Protein AF-A0A9Q3H757-F1 (afdb_monomer_lite)

Secondary structure (DSSP, 8-state):
---TTSSSSHHHHHHHHHHHHHHHHHHHS--TTTTSSS-PPPTHHHHHHHHHHHHHHHHHHHHHTTSSS----------TTHHHHHHHH--PPPPPPSS---TTS-HHHHHHHHHHHHHHHHHHHHHHHHH-

InterPro domains:
  IPR002673 Large ribosomal subunit protein eL29 [PF01779] (73-112)
  IPR002673 Large ribosomal subunit protein eL29 [PTHR12884] (71-129)

Foldseek 3Di:
DDDPPPPPPVVVVVVVVVVVVVVVCVVPVDDVPPPPPPDPDPVVVVVVVVVVVVVVVVVVVVVVVPPPDPCDPDDPDDPPCVVVVCPVVHDDDPDDDPDDDCPPPDPVVVVVVVVVVVVVVVVVVVVVVVVD

Sequence (132 aa):
MNSDRKRKSSTLLRLCNSVVECLLYILVAFPLTTLVRSMSWPSSIENTRNEVEANSNYLSSYQNLNSSVVMAKSKNHTNHNQNKKAHKNGIKKPKSGRYPSLKGVDPKFRRNQKFAKQGTQKALAERTAKAS

Structure (mmCIF, N/CA/C/O backbone):
data_AF-A0A9Q3H757-F1
#
_entry.id   AF-A0A9Q3H757-F1
#
loop_
_atom_site.group_PDB
_atom_site.id
_atom_site.type_symbol
_atom_site.label_atom_id
_atom_site.label_alt_id
_atom_site.label_comp_id
_atom_site.label_asym_id
_atom_site.label_entity_id
_atom_site.label_seq_id
_atom_site.pdbx_PDB_ins_code
_atom_site.Cartn_x
_atom_site.Cartn_y
_atom_site.Cartn_z
_atom_site.occupancy
_atom_site.B_iso_or_equiv
_atom_site.auth_seq_id
_atom_site.auth_comp_id
_atom_site.auth_asym_id
_atom_site.auth_atom_id
_atom_site.pdbx_PDB_model_num
ATOM 1 N N . MET A 1 1 ? 33.018 -5.829 70.432 1.00 41.56 1 MET A N 1
ATOM 2 C CA . MET A 1 1 ? 34.018 -6.632 69.691 1.00 41.56 1 MET A CA 1
ATOM 3 C C . MET A 1 1 ? 33.347 -7.864 69.107 1.00 41.56 1 MET A C 1
ATOM 5 O O . MET A 1 1 ? 32.519 -8.423 69.802 1.00 41.56 1 MET A O 1
ATOM 9 N N . ASN A 1 2 ? 33.690 -8.204 67.853 1.00 51.03 2 ASN A N 1
ATOM 10 C CA . ASN A 1 2 ? 33.714 -9.540 67.221 1.00 51.03 2 ASN A CA 1
ATOM 11 C C . ASN A 1 2 ? 32.731 -10.604 67.770 1.00 51.03 2 ASN A C 1
ATOM 13 O O . ASN A 1 2 ? 32.821 -10.988 68.926 1.00 51.03 2 ASN A O 1
ATOM 17 N N . SER A 1 3 ? 31.895 -11.274 66.965 1.00 50.47 3 SER A N 1
ATOM 18 C CA . SER A 1 3 ? 32.426 -12.289 66.031 1.00 50.47 3 SER A CA 1
ATOM 19 C C . SER A 1 3 ? 31.413 -12.879 65.021 1.00 50.47 3 SER A C 1
ATOM 21 O O . SER A 1 3 ? 31.747 -13.868 64.389 1.00 50.47 3 SER A O 1
ATOM 23 N N . ASP A 1 4 ? 30.202 -12.349 64.800 1.00 53.34 4 ASP A N 1
ATOM 24 C CA . ASP A 1 4 ? 29.152 -13.152 64.112 1.00 53.34 4 ASP A CA 1
ATOM 25 C C . ASP A 1 4 ? 28.868 -12.871 62.624 1.00 53.34 4 ASP A C 1
ATOM 27 O O . ASP A 1 4 ? 27.962 -13.457 62.032 1.00 53.34 4 ASP A O 1
ATOM 31 N N . ARG A 1 5 ? 29.680 -12.054 61.940 1.00 48.78 5 ARG A N 1
ATOM 32 C CA . ARG A 1 5 ? 29.503 -11.787 60.492 1.00 48.78 5 ARG A CA 1
ATOM 33 C C . ARG A 1 5 ? 30.361 -12.635 59.542 1.00 48.78 5 ARG A C 1
ATOM 35 O O . ARG A 1 5 ? 30.321 -12.409 58.337 1.00 48.78 5 ARG A O 1
ATOM 42 N N . LYS A 1 6 ? 31.101 -13.635 60.038 1.00 50.91 6 LYS A N 1
ATOM 43 C CA . LYS A 1 6 ? 32.039 -14.445 59.224 1.00 50.91 6 LYS A CA 1
ATOM 44 C C . LYS A 1 6 ? 31.625 -15.901 58.951 1.00 50.91 6 LYS A C 1
ATOM 46 O O . LYS A 1 6 ? 32.445 -16.656 58.444 1.00 50.91 6 LYS A O 1
ATOM 51 N N . ARG A 1 7 ? 30.375 -16.316 59.210 1.00 50.41 7 ARG A N 1
ATOM 52 C CA . ARG A 1 7 ? 29.926 -17.704 58.924 1.00 50.41 7 ARG A CA 1
ATOM 53 C C . ARG A 1 7 ? 28.982 -17.900 57.728 1.00 50.41 7 ARG A C 1
ATOM 55 O O . ARG A 1 7 ? 28.748 -19.039 57.352 1.00 50.41 7 ARG A O 1
ATOM 62 N N . LYS A 1 8 ? 28.488 -16.834 57.083 1.00 49.84 8 LYS A N 1
ATOM 63 C CA . LYS A 1 8 ? 27.586 -16.934 55.906 1.00 49.84 8 LYS A CA 1
ATOM 64 C C . LYS A 1 8 ? 28.264 -16.719 54.543 1.00 49.84 8 LYS A C 1
ATOM 66 O O . LYS A 1 8 ? 27.594 -16.787 53.523 1.00 49.84 8 LYS A O 1
ATOM 71 N N . SER A 1 9 ? 29.574 -16.463 54.512 1.00 53.16 9 SER A N 1
ATOM 72 C CA . SER A 1 9 ? 30.310 -16.238 53.253 1.00 53.16 9 SER A CA 1
ATOM 73 C C . SER A 1 9 ? 30.898 -17.532 52.660 1.00 53.16 9 SER A C 1
ATOM 75 O O . SER A 1 9 ? 31.019 -17.671 51.448 1.00 53.16 9 SER A O 1
ATOM 77 N N . SER A 1 10 ? 31.211 -18.535 53.489 1.00 55.44 10 SER A N 1
ATOM 78 C CA . SER A 1 10 ? 31.911 -19.748 53.036 1.00 55.44 10 SER A CA 1
ATOM 79 C C . SER A 1 10 ? 31.017 -20.798 52.368 1.00 55.44 10 SER A C 1
ATOM 81 O O . SER A 1 10 ? 31.519 -21.586 51.574 1.00 55.44 10 SER A O 1
ATOM 83 N N . THR A 1 11 ? 29.713 -20.831 52.652 1.00 55.19 11 THR A N 1
ATOM 84 C CA . THR A 1 11 ? 28.767 -21.765 52.013 1.00 55.19 11 THR A CA 1
ATOM 85 C C . THR A 1 11 ? 28.326 -21.279 50.634 1.00 55.19 11 THR A C 1
ATOM 87 O O . THR A 1 11 ? 28.257 -22.076 49.703 1.00 55.19 11 THR A O 1
ATOM 90 N N . LEU A 1 12 ? 28.125 -19.969 50.464 1.00 54.56 12 LEU A N 1
ATOM 91 C CA . LEU A 1 12 ? 27.771 -19.368 49.173 1.00 54.56 12 LEU A CA 1
ATOM 92 C C . LEU A 1 12 ? 28.936 -19.400 48.170 1.00 54.56 12 LEU A C 1
ATOM 94 O O . LEU A 1 12 ? 28.709 -19.674 46.994 1.00 54.56 12 LEU A O 1
ATOM 98 N N . LEU A 1 13 ? 30.187 -19.238 48.623 1.00 53.94 13 LEU A N 1
ATOM 99 C CA . LEU A 1 13 ? 31.353 -19.421 47.745 1.00 53.94 13 LEU A CA 1
ATOM 100 C C . LEU A 1 13 ? 31.553 -20.882 47.295 1.00 53.94 13 LEU A C 1
ATOM 102 O O . LEU A 1 13 ? 32.070 -21.117 46.207 1.00 53.94 13 LEU A O 1
ATOM 106 N N . ARG A 1 14 ? 31.128 -21.873 48.091 1.00 54.50 14 ARG A N 1
ATOM 107 C CA . ARG A 1 14 ? 31.228 -23.301 47.723 1.00 54.50 14 ARG A CA 1
ATOM 108 C C . ARG A 1 14 ? 30.166 -23.720 46.702 1.00 54.50 14 ARG A C 1
ATOM 110 O O . ARG A 1 14 ? 30.457 -24.532 45.831 1.00 54.50 14 ARG A O 1
ATOM 117 N N . LEU A 1 15 ? 28.973 -23.124 46.766 1.00 56.91 15 LEU A N 1
ATOM 118 C CA . LEU A 1 15 ? 27.907 -23.324 45.777 1.00 56.91 15 LEU A CA 1
ATOM 119 C C . LEU A 1 15 ? 28.231 -22.668 44.425 1.00 56.91 15 LEU A C 1
ATOM 121 O O . LEU A 1 15 ? 27.976 -23.281 43.394 1.00 56.91 15 LEU A O 1
ATOM 125 N N . CYS A 1 16 ? 28.865 -21.489 44.407 1.00 57.22 16 CYS A N 1
ATOM 126 C CA . CYS A 1 16 ? 29.350 -20.901 43.152 1.00 57.22 16 CYS A CA 1
ATOM 127 C C . CYS A 1 16 ? 30.474 -21.732 42.513 1.00 57.22 16 CYS A C 1
ATOM 129 O O . CYS A 1 16 ? 30.432 -21.965 41.310 1.00 57.22 16 CYS A O 1
ATOM 131 N N . ASN A 1 17 ? 31.440 -22.237 43.289 1.00 58.34 17 ASN A N 1
ATOM 132 C CA . ASN A 1 17 ? 32.551 -23.011 42.721 1.00 58.34 17 ASN A CA 1
ATOM 133 C C . ASN A 1 17 ? 32.113 -24.362 42.126 1.00 58.34 17 ASN A C 1
ATOM 135 O O . ASN A 1 17 ? 32.630 -24.755 41.088 1.00 58.34 17 ASN A O 1
ATOM 139 N N . SER A 1 18 ? 31.112 -25.040 42.699 1.00 61.59 18 SER A N 1
ATOM 140 C CA . SER A 1 18 ? 30.646 -26.333 42.169 1.00 61.59 18 SER A CA 1
ATOM 141 C C . SER A 1 18 ? 29.897 -26.210 40.832 1.00 61.59 18 SER A C 1
ATOM 143 O O . SER A 1 18 ? 30.042 -27.068 39.965 1.00 61.59 18 SER A O 1
ATOM 145 N N . VAL A 1 19 ? 29.141 -25.127 40.619 1.00 63.16 19 VAL A N 1
ATOM 146 C CA . VAL A 1 19 ? 28.438 -24.896 39.342 1.00 63.16 19 VAL A CA 1
ATOM 147 C C . VAL A 1 19 ? 29.423 -24.497 38.239 1.00 63.16 19 VAL A C 1
ATOM 149 O O . VAL A 1 19 ? 29.272 -24.924 37.095 1.00 63.16 19 VAL A O 1
ATOM 152 N N . VAL A 1 20 ? 30.460 -23.727 38.579 1.00 65.06 20 VAL A N 1
ATOM 153 C CA . VAL A 1 20 ? 31.495 -23.309 37.622 1.00 65.06 20 VAL A CA 1
ATOM 154 C C . VAL A 1 20 ? 32.397 -24.488 37.233 1.00 65.06 20 VAL A C 1
ATOM 156 O O . VAL A 1 20 ? 32.712 -24.634 36.054 1.00 65.06 20 VAL A O 1
ATOM 159 N N . GLU A 1 21 ? 32.738 -25.382 38.169 1.00 64.56 21 GLU A N 1
ATOM 160 C CA . GLU A 1 21 ? 33.499 -26.603 37.859 1.00 64.56 21 GLU A CA 1
ATOM 161 C C . GLU A 1 21 ? 32.700 -27.607 37.012 1.00 64.56 21 GLU A C 1
ATOM 163 O O . GLU A 1 21 ? 33.248 -28.175 36.067 1.00 64.56 21 GLU A O 1
ATOM 168 N N . CYS A 1 22 ? 31.392 -27.762 37.253 1.00 63.25 22 CYS A N 1
ATOM 169 C CA . CYS A 1 22 ? 30.530 -28.590 36.400 1.00 63.25 22 CYS A CA 1
ATOM 170 C C . CYS A 1 22 ? 30.432 -28.054 34.960 1.00 63.25 22 CYS A C 1
ATOM 172 O O . CYS A 1 22 ? 30.457 -28.835 34.008 1.00 63.25 22 CYS A O 1
ATOM 174 N N . LEU A 1 23 ? 30.347 -26.732 34.776 1.00 64.56 23 LEU A N 1
ATOM 175 C CA . LEU A 1 23 ? 30.288 -26.122 33.442 1.00 64.56 23 LEU A CA 1
ATOM 176 C C . LEU A 1 23 ? 31.633 -26.192 32.706 1.00 64.56 23 LEU A C 1
ATOM 178 O O . LEU A 1 23 ? 31.644 -26.409 31.493 1.00 64.56 23 LEU A O 1
ATOM 182 N N . LEU A 1 24 ? 32.760 -26.085 33.418 1.00 65.69 24 LEU A N 1
ATOM 183 C CA . LEU A 1 24 ? 34.078 -26.327 32.825 1.00 65.69 24 LEU A CA 1
ATOM 184 C C . LEU A 1 24 ? 34.250 -27.793 32.398 1.00 65.69 24 LEU A C 1
ATOM 186 O O . LEU A 1 24 ? 34.800 -28.050 31.330 1.00 65.69 24 LEU A O 1
ATOM 190 N N . TYR A 1 25 ? 33.743 -28.755 33.174 1.00 65.31 25 TYR A N 1
ATOM 191 C CA . TYR A 1 25 ? 33.840 -30.175 32.822 1.00 65.31 25 TYR A CA 1
ATOM 192 C C . TYR A 1 25 ? 33.052 -30.509 31.544 1.00 65.31 25 TYR A C 1
ATOM 194 O O . TYR A 1 25 ? 33.539 -31.255 30.699 1.00 65.31 25 TYR A O 1
ATOM 202 N N . ILE A 1 26 ? 31.884 -29.890 31.334 1.00 62.88 26 ILE A N 1
ATOM 203 C CA . ILE A 1 26 ? 31.084 -30.074 30.108 1.00 62.88 26 ILE A CA 1
ATOM 204 C C . ILE A 1 26 ? 31.778 -29.461 28.876 1.00 62.88 26 ILE A C 1
ATOM 206 O O . ILE A 1 26 ? 31.669 -30.009 27.781 1.00 62.88 26 ILE A O 1
ATOM 210 N N . LEU A 1 27 ? 32.528 -28.364 29.040 1.00 62.50 27 LEU A N 1
ATOM 211 C CA . LEU A 1 27 ? 33.225 -27.691 27.934 1.00 62.50 27 LEU A CA 1
ATOM 212 C C . LEU A 1 27 ? 34.597 -28.298 27.595 1.00 62.50 27 LEU A C 1
ATOM 214 O O . LEU A 1 27 ? 35.053 -28.146 26.464 1.00 62.50 27 LEU A O 1
ATOM 218 N N . VAL A 1 28 ? 35.252 -28.984 28.539 1.00 63.94 28 VAL A N 1
ATOM 219 C CA . VAL A 1 28 ? 36.599 -29.557 28.342 1.00 63.94 28 VAL A CA 1
ATOM 220 C C . VAL A 1 28 ? 36.567 -31.078 28.112 1.00 63.94 28 VAL A C 1
ATOM 222 O O . VAL A 1 28 ? 37.423 -31.593 27.395 1.00 63.94 28 VAL A O 1
ATOM 225 N N . ALA A 1 29 ? 35.576 -31.809 28.645 1.00 61.06 29 ALA A N 1
ATOM 226 C CA . ALA A 1 29 ? 35.505 -33.276 28.529 1.00 61.06 29 ALA A CA 1
ATOM 227 C C . ALA A 1 29 ? 34.783 -33.794 27.268 1.00 61.06 29 ALA A C 1
ATOM 229 O O . ALA A 1 29 ? 34.833 -34.991 26.992 1.00 61.06 29 ALA A O 1
ATOM 230 N N . PHE A 1 30 ? 34.141 -32.922 26.483 1.00 60.03 30 PHE A N 1
ATOM 231 C CA . PHE A 1 30 ? 33.526 -33.283 25.200 1.00 60.03 30 PHE A CA 1
ATOM 232 C C . PHE A 1 30 ? 34.097 -32.428 24.060 1.00 60.03 30 PHE A C 1
ATOM 234 O O . PHE A 1 30 ? 33.412 -31.564 23.506 1.00 60.03 30 PHE A O 1
ATOM 241 N N . PRO A 1 31 ? 35.372 -32.634 23.680 1.00 58.44 31 PRO A N 1
ATOM 242 C CA . PRO A 1 31 ? 35.865 -32.051 22.451 1.00 58.44 31 PRO A CA 1
ATOM 243 C C . PRO A 1 31 ? 35.073 -32.678 21.297 1.00 58.44 31 PRO A C 1
ATOM 245 O O . PRO A 1 31 ? 35.122 -33.886 21.071 1.00 58.44 31 PRO A O 1
ATOM 248 N N . LEU A 1 32 ? 34.358 -31.846 20.535 1.00 58.25 32 LEU A N 1
ATOM 249 C CA . LEU A 1 32 ? 33.648 -32.181 19.286 1.00 58.25 32 LEU A CA 1
ATOM 250 C C . LEU A 1 32 ? 34.569 -32.746 18.174 1.00 58.25 32 LEU A C 1
ATOM 252 O O . LEU A 1 32 ? 34.196 -32.791 17.006 1.00 58.25 32 LEU A O 1
ATOM 256 N N . THR A 1 33 ? 35.783 -33.177 18.509 1.00 57.12 33 THR A N 1
ATOM 257 C CA . THR A 1 33 ? 36.803 -33.676 17.587 1.00 57.12 33 THR A CA 1
ATOM 258 C C . THR A 1 33 ? 36.866 -35.203 17.519 1.00 57.12 33 THR A C 1
ATOM 260 O O . THR A 1 33 ? 37.488 -35.733 16.599 1.00 57.12 33 THR A O 1
ATOM 263 N N . THR A 1 34 ? 36.192 -35.941 18.410 1.00 55.72 34 THR A N 1
ATOM 264 C CA . THR A 1 34 ? 36.214 -37.420 18.412 1.00 55.72 34 THR A CA 1
ATOM 265 C C . THR A 1 34 ? 35.128 -38.081 17.558 1.00 55.72 34 THR A C 1
ATOM 267 O O . THR A 1 34 ? 35.052 -39.305 17.525 1.00 55.72 34 THR A O 1
ATOM 270 N N . LEU A 1 35 ? 34.342 -37.311 16.791 1.00 53.28 35 LEU A N 1
ATOM 271 C CA . LEU A 1 35 ? 33.328 -37.850 15.871 1.00 53.28 35 LEU A CA 1
ATOM 272 C C . LEU A 1 35 ? 33.550 -37.469 14.395 1.00 53.28 35 LEU A C 1
ATOM 274 O O . LEU A 1 35 ? 32.592 -37.328 13.646 1.00 53.28 35 LEU A O 1
ATOM 278 N N . VAL A 1 36 ? 34.800 -37.278 13.954 1.00 54.81 36 VAL A N 1
ATOM 279 C CA . VAL A 1 36 ? 35.097 -36.994 12.527 1.00 54.81 36 VAL A CA 1
ATOM 280 C C . VAL A 1 36 ? 36.070 -38.007 11.901 1.00 54.81 36 VAL A C 1
ATOM 282 O O . VAL A 1 36 ? 36.406 -37.906 10.727 1.00 54.81 36 VAL A O 1
ATOM 285 N N . ARG A 1 37 ? 36.514 -39.044 12.629 1.00 53.31 37 ARG A N 1
ATOM 286 C CA . ARG A 1 37 ? 37.539 -39.989 12.128 1.00 53.31 37 ARG A CA 1
ATOM 287 C C . ARG A 1 37 ? 37.047 -41.419 11.856 1.00 53.31 37 ARG A C 1
ATOM 289 O O . ARG A 1 37 ? 37.857 -42.337 11.819 1.00 53.31 37 ARG A O 1
ATOM 296 N N . SER A 1 38 ? 35.752 -41.625 11.631 1.00 51.47 38 SER A N 1
ATOM 297 C CA . SER A 1 38 ? 35.228 -42.917 11.144 1.00 51.47 38 SER A CA 1
ATOM 298 C C . SER A 1 38 ? 34.029 -42.783 10.200 1.00 51.47 38 SER A C 1
ATOM 300 O O . SER A 1 38 ? 33.262 -43.724 10.020 1.00 51.47 38 SER A O 1
ATOM 302 N N . MET A 1 39 ? 33.874 -41.629 9.550 1.00 43.84 39 MET A N 1
ATOM 303 C CA . MET A 1 39 ? 32.973 -41.512 8.408 1.00 43.84 39 MET A CA 1
ATOM 304 C C . MET A 1 39 ? 33.770 -41.868 7.158 1.00 43.84 39 MET A C 1
ATOM 306 O O . MET A 1 39 ? 34.541 -41.056 6.649 1.00 43.84 39 MET A O 1
ATOM 310 N N . SER A 1 40 ? 33.601 -43.104 6.684 1.00 61.28 40 SER A N 1
ATOM 311 C CA . SER A 1 40 ? 33.826 -43.411 5.274 1.00 61.28 40 SER A CA 1
ATOM 312 C C . SER A 1 40 ? 33.105 -42.332 4.462 1.00 61.28 40 SER A C 1
ATOM 314 O O . SER A 1 40 ? 31.907 -42.108 4.647 1.00 61.28 40 SER A O 1
ATOM 316 N N . TRP A 1 41 ? 33.871 -41.578 3.675 1.00 48.97 41 TRP A N 1
ATOM 317 C CA . TRP A 1 41 ? 33.349 -40.515 2.828 1.00 48.97 41 TRP A CA 1
ATOM 318 C C . TRP A 1 41 ? 32.288 -41.110 1.893 1.00 48.97 41 TRP A C 1
ATOM 320 O O . TRP A 1 41 ? 32.604 -42.030 1.139 1.00 48.97 41 TRP A O 1
ATOM 330 N N . PRO A 1 42 ? 31.033 -40.630 1.921 1.00 53.88 42 PRO A N 1
ATOM 331 C CA . PRO A 1 42 ? 30.028 -41.090 0.978 1.00 53.88 42 PRO A CA 1
ATOM 332 C C . PRO A 1 42 ? 30.467 -40.702 -0.438 1.00 53.88 42 PRO A C 1
ATOM 334 O O . PRO A 1 42 ? 30.684 -39.517 -0.698 1.00 53.88 42 PRO A O 1
ATOM 337 N N . SER A 1 43 ? 30.515 -41.651 -1.379 1.00 58.25 43 SER A N 1
ATOM 338 C CA . SER A 1 43 ? 30.779 -41.404 -2.814 1.00 58.25 43 SER A CA 1
ATOM 339 C C . SER A 1 43 ? 29.829 -40.370 -3.453 1.00 58.25 43 SER A C 1
ATOM 341 O O . SER A 1 43 ? 30.064 -39.886 -4.554 1.00 58.25 43 SER A O 1
ATOM 343 N N . SER A 1 44 ? 28.768 -39.971 -2.744 1.00 56.00 44 SER A N 1
ATOM 344 C CA . SER A 1 44 ? 27.899 -38.851 -3.107 1.00 56.00 44 SER A CA 1
ATOM 345 C C . SER A 1 44 ? 28.592 -37.478 -3.042 1.00 56.00 44 SER A C 1
ATOM 347 O O . SER A 1 44 ? 28.145 -36.562 -3.728 1.00 56.00 44 SER A O 1
ATOM 349 N N . ILE A 1 45 ? 29.659 -37.310 -2.247 1.00 54.34 45 ILE A N 1
ATOM 350 C CA . ILE A 1 45 ? 30.407 -36.042 -2.144 1.00 54.34 45 ILE A CA 1
ATOM 351 C C . ILE A 1 45 ? 31.341 -35.854 -3.351 1.00 54.34 45 ILE A C 1
ATOM 353 O O . ILE A 1 45 ? 31.490 -34.734 -3.838 1.00 54.34 45 ILE A O 1
ATOM 357 N N . GLU A 1 46 ? 31.915 -36.929 -3.896 1.00 56.00 46 GLU A N 1
ATOM 358 C CA . GLU A 1 46 ? 32.785 -36.860 -5.081 1.00 56.00 46 GLU A CA 1
ATOM 359 C C . GLU A 1 46 ? 32.023 -36.387 -6.324 1.00 56.00 46 GLU A C 1
ATOM 361 O O . GLU A 1 46 ? 32.526 -35.537 -7.054 1.00 56.00 46 GLU A O 1
ATOM 366 N N . ASN A 1 47 ? 30.768 -36.816 -6.502 1.00 59.16 47 ASN A N 1
ATOM 367 C CA . ASN A 1 47 ? 29.908 -36.314 -7.580 1.00 59.16 47 ASN A CA 1
ATOM 368 C C . ASN A 1 47 ? 29.674 -34.800 -7.468 1.00 59.16 47 ASN A C 1
ATOM 370 O O . ASN A 1 47 ? 29.828 -34.081 -8.450 1.00 59.16 47 ASN A O 1
ATOM 374 N N . THR A 1 48 ? 29.416 -34.285 -6.261 1.00 57.31 48 THR A N 1
ATOM 375 C CA . THR A 1 48 ? 29.264 -32.833 -6.056 1.00 57.31 48 THR A CA 1
ATOM 376 C C . THR A 1 48 ? 30.572 -32.066 -6.239 1.00 57.31 48 THR A C 1
ATOM 378 O O . THR A 1 48 ? 30.559 -30.939 -6.724 1.00 57.31 48 THR A O 1
ATOM 381 N N . ARG A 1 49 ? 31.719 -32.668 -5.898 1.00 57.09 49 ARG A N 1
ATOM 382 C CA . ARG A 1 49 ? 33.037 -32.054 -6.089 1.00 57.09 49 ARG A CA 1
ATOM 383 C C . ARG A 1 49 ? 33.388 -31.954 -7.572 1.00 57.09 49 ARG A C 1
ATOM 385 O O . ARG A 1 49 ? 33.784 -30.883 -8.017 1.00 57.09 49 ARG A O 1
ATOM 392 N N . ASN A 1 50 ? 33.148 -33.023 -8.329 1.00 61.47 50 ASN A N 1
ATOM 393 C CA . ASN A 1 50 ? 33.358 -33.068 -9.775 1.00 61.47 50 ASN A CA 1
ATOM 394 C C . ASN A 1 50 ? 32.420 -32.098 -10.515 1.00 61.47 50 ASN A C 1
ATOM 396 O O . ASN A 1 50 ? 32.852 -31.428 -11.448 1.00 61.47 50 ASN A O 1
ATOM 400 N N . GLU A 1 51 ? 31.165 -31.949 -10.077 1.00 60.69 51 GLU A N 1
ATOM 401 C CA . GLU A 1 51 ? 30.231 -30.953 -10.627 1.00 60.69 51 GLU A CA 1
ATOM 402 C C . GLU A 1 51 ? 30.639 -29.509 -10.293 1.00 60.69 51 GLU A C 1
ATOM 404 O O . GLU A 1 51 ? 30.539 -28.621 -11.142 1.00 60.69 51 GLU A O 1
ATOM 409 N N . VAL A 1 52 ? 31.119 -29.246 -9.074 1.00 66.19 52 VAL A N 1
ATOM 410 C CA . VAL A 1 52 ? 31.615 -27.917 -8.679 1.00 66.19 52 VAL A CA 1
ATOM 411 C C . VAL A 1 52 ? 32.917 -27.575 -9.412 1.00 66.19 52 VAL A C 1
ATOM 413 O O . VAL A 1 52 ? 33.068 -26.444 -9.872 1.00 66.19 52 VAL A O 1
ATOM 416 N N . GLU A 1 53 ? 33.828 -28.533 -9.594 1.00 65.56 53 GLU A N 1
ATOM 417 C CA . GLU A 1 53 ? 35.067 -28.357 -10.365 1.00 65.56 53 GLU A CA 1
ATOM 418 C C . GLU A 1 53 ? 34.782 -28.178 -11.865 1.00 65.56 53 GLU A C 1
ATOM 420 O O . GLU A 1 53 ? 35.343 -27.274 -12.485 1.00 65.56 53 GLU A O 1
ATOM 425 N N . ALA A 1 54 ? 33.844 -28.938 -12.441 1.00 65.12 54 ALA A N 1
ATOM 426 C CA . ALA A 1 54 ? 33.390 -28.745 -13.820 1.00 65.12 54 ALA A CA 1
ATOM 427 C C . ALA A 1 54 ? 32.749 -27.361 -14.025 1.00 65.12 54 ALA A C 1
ATOM 429 O O . ALA A 1 54 ? 33.062 -26.677 -15.001 1.00 65.12 54 ALA A O 1
ATOM 430 N N . ASN A 1 55 ? 31.922 -26.898 -13.081 1.00 68.00 55 ASN A N 1
ATOM 431 C CA . ASN A 1 55 ? 31.332 -25.556 -13.118 1.00 68.00 55 ASN A CA 1
ATOM 432 C C . ASN A 1 55 ? 32.375 -24.442 -12.912 1.00 68.00 55 ASN A C 1
ATOM 434 O O . ASN A 1 55 ? 32.287 -23.393 -13.552 1.00 68.00 55 ASN A O 1
ATOM 438 N N . SER A 1 56 ? 33.384 -24.665 -12.067 1.00 68.06 56 SER A N 1
ATOM 439 C CA . SER A 1 56 ? 34.504 -23.737 -11.855 1.00 68.06 56 SER A CA 1
ATOM 440 C C . SER A 1 56 ? 35.380 -23.608 -13.107 1.00 68.06 56 SER A C 1
ATOM 442 O O . SER A 1 56 ? 35.682 -22.498 -13.550 1.00 68.06 56 SER A O 1
ATOM 444 N N . ASN A 1 57 ? 35.712 -24.732 -13.748 1.00 69.31 57 ASN A N 1
ATOM 445 C CA . ASN A 1 57 ? 36.479 -24.764 -14.995 1.00 69.31 57 ASN A CA 1
ATOM 446 C C . ASN A 1 57 ? 35.702 -24.133 -16.158 1.00 69.31 57 ASN A C 1
ATOM 448 O O . ASN A 1 57 ? 36.279 -23.386 -16.951 1.00 69.31 57 ASN A O 1
ATOM 452 N N . TYR A 1 58 ? 34.384 -24.352 -16.217 1.00 65.69 58 TYR A N 1
ATOM 453 C CA . TYR A 1 58 ? 33.498 -23.682 -17.167 1.00 65.69 58 TYR A CA 1
ATOM 454 C C . TYR A 1 58 ? 33.551 -22.163 -16.964 1.00 65.69 58 TYR A C 1
ATOM 456 O O . TYR A 1 58 ? 33.939 -21.448 -17.886 1.00 65.69 58 TYR A O 1
ATOM 464 N N . LEU A 1 59 ? 33.298 -21.665 -15.746 1.00 62.44 59 LEU A N 1
ATOM 465 C CA . LEU A 1 59 ? 33.364 -20.235 -15.408 1.00 62.44 59 LEU A CA 1
ATOM 466 C C . LEU A 1 59 ? 34.748 -19.609 -15.667 1.00 62.44 59 LEU A C 1
ATOM 468 O O . LEU A 1 59 ? 34.818 -18.471 -16.131 1.00 62.44 59 LEU A O 1
ATOM 472 N N . SER A 1 60 ? 35.837 -20.345 -15.429 1.00 64.06 60 SER A N 1
ATOM 473 C CA . SER A 1 60 ? 37.214 -19.900 -15.694 1.00 64.06 60 SER A CA 1
ATOM 474 C C . SER A 1 60 ? 37.529 -19.805 -17.197 1.00 64.06 60 SER A C 1
ATOM 476 O O . SER A 1 60 ? 38.172 -18.852 -17.646 1.00 64.06 60 SER A O 1
ATOM 478 N N . SER A 1 61 ? 36.995 -20.722 -18.016 1.00 67.19 61 SER A N 1
ATOM 479 C CA . SER A 1 61 ? 37.124 -20.662 -19.482 1.00 67.19 61 SER A CA 1
ATOM 480 C C . SER A 1 61 ? 36.452 -19.416 -20.083 1.00 67.19 61 SER A C 1
ATOM 482 O O . SER A 1 61 ? 37.000 -18.801 -21.001 1.00 67.19 61 SER A O 1
ATOM 484 N N . TYR A 1 62 ? 35.330 -18.958 -19.506 1.00 61.50 62 TYR A N 1
ATOM 485 C CA . TYR A 1 62 ? 34.668 -17.715 -19.924 1.00 61.50 62 TYR A CA 1
ATOM 486 C C . TYR A 1 62 ? 35.478 -16.464 -19.593 1.00 61.50 62 TYR A C 1
ATOM 488 O O . TYR A 1 62 ? 35.345 -15.455 -20.280 1.00 61.50 62 TYR A O 1
ATOM 496 N N . GLN A 1 63 ? 36.316 -16.498 -18.559 1.00 60.88 63 GLN A N 1
ATOM 497 C CA . GLN A 1 63 ? 37.146 -15.352 -18.183 1.00 60.88 63 GLN A CA 1
ATOM 498 C C . GLN A 1 63 ? 38.316 -15.166 -19.170 1.00 60.88 63 GLN A C 1
ATOM 500 O O . GLN A 1 63 ? 38.628 -14.036 -19.540 1.00 60.88 63 GLN A O 1
ATOM 505 N N . ASN A 1 64 ? 38.903 -16.259 -19.678 1.00 57.47 64 ASN A N 1
ATOM 506 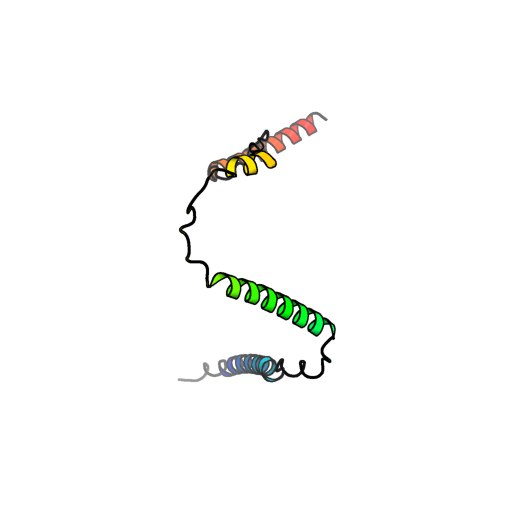C CA . ASN A 1 64 ? 40.049 -16.215 -20.600 1.00 57.47 64 ASN A CA 1
ATOM 507 C C . ASN A 1 64 ? 39.703 -15.736 -22.026 1.00 57.47 64 ASN A C 1
ATOM 509 O O . ASN A 1 64 ? 40.545 -15.138 -22.692 1.00 57.47 64 ASN A O 1
ATOM 513 N N . LEU A 1 65 ? 38.462 -15.919 -22.491 1.00 57.28 65 LEU A N 1
ATOM 514 C CA . LEU A 1 65 ? 38.019 -15.460 -23.821 1.00 57.28 65 LEU A CA 1
ATOM 515 C C . LEU A 1 65 ? 37.694 -13.956 -23.894 1.00 57.28 65 LEU A C 1
ATOM 517 O O . LEU A 1 65 ? 37.438 -13.433 -24.975 1.00 57.28 65 LEU A O 1
ATOM 521 N N . ASN A 1 66 ? 37.727 -13.246 -22.763 1.00 59.00 66 ASN A N 1
ATOM 522 C CA . ASN A 1 66 ? 37.374 -11.825 -22.683 1.00 59.00 66 ASN A CA 1
ATOM 523 C C . ASN A 1 66 ? 38.590 -10.884 -22.626 1.00 59.00 66 ASN A C 1
ATOM 525 O O . ASN A 1 66 ? 38.412 -9.671 -22.546 1.00 59.00 66 ASN A O 1
ATOM 529 N N . SER A 1 67 ? 39.822 -11.405 -22.681 1.00 56.91 67 SER A N 1
ATOM 530 C CA . SER A 1 67 ? 41.020 -10.573 -22.493 1.00 56.91 67 SER A CA 1
ATOM 531 C C . SER A 1 67 ? 41.507 -9.843 -23.755 1.00 56.91 67 SER A C 1
ATOM 533 O O . SER A 1 67 ? 42.302 -8.914 -23.629 1.00 56.91 67 SER A O 1
ATOM 535 N N . SER A 1 68 ? 41.061 -10.228 -24.960 1.00 57.34 68 SER A N 1
ATOM 536 C CA . SER A 1 68 ? 41.512 -9.627 -26.234 1.00 57.34 68 SER A CA 1
ATOM 537 C C . SER A 1 68 ? 40.481 -8.721 -26.917 1.00 57.34 68 SER A C 1
ATOM 539 O O . SER A 1 68 ? 40.722 -8.242 -28.025 1.00 57.34 68 SER A O 1
ATOM 541 N N . VAL A 1 69 ? 39.331 -8.470 -26.288 1.00 62.28 69 VAL A N 1
ATOM 542 C CA . VAL A 1 69 ? 38.346 -7.511 -26.795 1.00 62.28 69 VAL A CA 1
ATOM 543 C C . VAL A 1 69 ? 38.622 -6.180 -26.110 1.00 62.28 69 VAL A C 1
ATOM 545 O O . VAL A 1 69 ? 38.253 -5.975 -24.957 1.00 62.28 69 VAL A O 1
ATOM 548 N N . VAL A 1 70 ? 39.294 -5.265 -26.816 1.00 61.12 70 VAL A N 1
ATOM 549 C CA . VAL A 1 70 ? 39.295 -3.839 -26.462 1.00 61.12 70 VAL A CA 1
ATOM 550 C C . VAL A 1 70 ? 37.864 -3.449 -26.110 1.00 61.12 70 VAL A C 1
ATOM 552 O O . VAL A 1 70 ? 36.969 -3.608 -26.938 1.00 61.12 70 VAL A O 1
ATOM 555 N N . MET A 1 71 ? 37.648 -3.016 -24.865 1.00 62.72 71 MET A N 1
ATOM 556 C CA . MET A 1 71 ? 36.336 -2.678 -24.314 1.00 62.72 71 MET A CA 1
ATOM 557 C C . MET A 1 71 ? 35.714 -1.533 -25.116 1.00 62.72 71 MET A C 1
ATOM 559 O O . MET A 1 71 ? 35.812 -0.359 -24.754 1.00 62.72 71 MET A O 1
ATOM 563 N N . ALA A 1 72 ? 35.085 -1.872 -26.239 1.00 69.75 72 ALA A N 1
ATOM 564 C CA . ALA A 1 72 ? 34.304 -0.949 -27.027 1.00 69.75 72 ALA A CA 1
ATOM 565 C C . ALA A 1 72 ? 3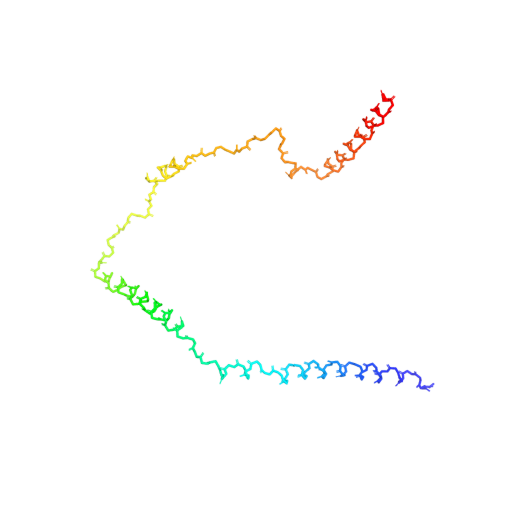3.202 -0.426 -26.109 1.00 69.75 72 ALA A C 1
ATOM 567 O O . ALA A 1 72 ? 32.452 -1.199 -25.510 1.00 69.75 72 ALA A O 1
ATOM 568 N N . LYS A 1 73 ? 33.153 0.897 -25.941 1.00 82.81 73 LYS A N 1
ATOM 569 C CA . LYS A 1 73 ? 32.237 1.555 -25.012 1.00 82.81 73 LYS A CA 1
ATOM 570 C C . LYS A 1 73 ? 30.806 1.078 -25.269 1.00 82.81 73 LYS A C 1
ATOM 572 O O . LYS A 1 73 ? 30.220 1.378 -26.306 1.00 82.81 73 LYS A O 1
ATOM 577 N N . SER A 1 74 ? 30.242 0.334 -24.323 1.00 88.06 74 SER A N 1
ATOM 578 C CA . SER A 1 74 ? 28.871 -0.163 -24.402 1.00 88.06 74 SER A CA 1
ATOM 579 C C . SER A 1 74 ? 27.863 0.917 -23.996 1.00 88.06 74 SER A C 1
ATOM 581 O O . SER A 1 74 ? 28.198 1.905 -23.343 1.00 88.06 74 SER A O 1
ATOM 583 N N . LYS A 1 75 ? 26.586 0.736 -24.352 1.00 89.31 75 LYS A N 1
ATOM 584 C CA . LYS A 1 75 ? 25.512 1.644 -23.922 1.00 89.31 75 LYS A CA 1
ATOM 585 C C . LYS A 1 75 ? 25.291 1.526 -22.406 1.00 89.31 75 LYS A C 1
ATOM 587 O O . LYS A 1 75 ? 24.887 0.474 -21.929 1.00 89.31 75 LYS A O 1
ATOM 592 N N . ASN A 1 76 ? 25.477 2.623 -21.671 1.00 92.25 76 ASN A N 1
ATOM 593 C CA . ASN A 1 76 ? 25.413 2.632 -20.201 1.00 92.25 76 ASN A CA 1
ATOM 594 C C . ASN A 1 76 ? 23.986 2.552 -19.614 1.00 92.25 76 ASN A C 1
ATOM 596 O O . ASN A 1 76 ? 23.820 2.184 -18.457 1.00 92.25 76 ASN A O 1
ATOM 600 N N . HIS A 1 77 ? 22.940 2.903 -20.376 1.00 94.94 77 HIS A N 1
ATOM 601 C CA . HIS A 1 77 ? 21.551 2.881 -19.897 1.00 94.94 77 HIS A CA 1
ATOM 602 C C . HIS A 1 77 ? 20.538 2.711 -21.042 1.00 94.94 77 HIS A C 1
ATOM 604 O O . HIS A 1 77 ? 20.717 3.270 -22.126 1.00 94.94 77 HIS A O 1
ATOM 610 N N . THR A 1 78 ? 19.448 1.969 -20.807 1.00 95.06 78 THR A N 1
ATOM 611 C CA . THR A 1 78 ? 18.309 1.866 -21.735 1.00 95.06 78 THR A CA 1
ATOM 612 C C . THR A 1 78 ? 16.986 1.577 -21.016 1.00 95.06 78 THR A C 1
ATOM 614 O O . THR A 1 78 ? 16.906 0.704 -20.151 1.00 95.06 78 THR A O 1
ATOM 617 N N . ASN A 1 79 ? 15.922 2.272 -21.431 1.00 96.44 79 ASN A N 1
ATOM 618 C CA . ASN A 1 79 ? 14.538 2.022 -21.005 1.00 96.44 79 ASN A CA 1
ATOM 619 C C . ASN A 1 79 ? 13.714 1.274 -22.087 1.00 96.44 79 ASN A C 1
ATOM 621 O O . ASN A 1 79 ? 12.521 1.033 -21.941 1.00 96.44 79 ASN A O 1
ATOM 625 N N . HIS A 1 80 ? 14.342 0.862 -23.195 1.00 97.44 80 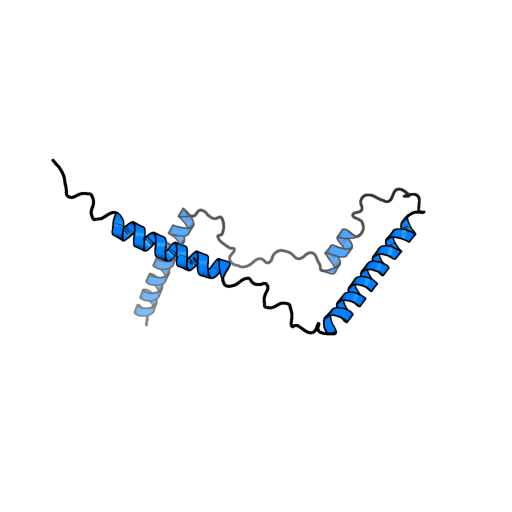HIS A N 1
ATOM 626 C CA . HIS A 1 80 ? 13.622 0.414 -24.396 1.00 97.44 80 HIS A CA 1
ATOM 627 C C . HIS A 1 80 ? 12.706 -0.808 -24.175 1.00 97.44 80 HIS A C 1
ATOM 629 O O . HIS A 1 80 ? 11.603 -0.871 -24.706 1.00 97.44 80 HIS A O 1
ATOM 635 N N . ASN A 1 81 ? 13.130 -1.776 -23.358 1.00 96.44 81 ASN A N 1
ATOM 636 C CA . ASN A 1 81 ? 12.391 -3.027 -23.147 1.00 96.44 81 ASN A CA 1
ATOM 637 C C . ASN A 1 81 ? 11.647 -3.082 -21.798 1.00 96.44 81 ASN A C 1
ATOM 639 O O . ASN A 1 81 ? 11.079 -4.119 -21.457 1.00 96.44 81 ASN A O 1
ATOM 643 N N . GLN A 1 82 ? 11.651 -2.008 -21.001 1.00 96.12 82 GLN A N 1
ATOM 644 C CA . GLN A 1 82 ? 11.033 -2.054 -19.667 1.00 96.12 82 GLN A CA 1
ATOM 645 C C . GLN A 1 82 ? 9.508 -2.092 -19.768 1.00 96.12 82 GLN A C 1
ATOM 647 O O . GLN A 1 82 ? 8.877 -2.958 -19.164 1.00 96.12 82 GLN A O 1
ATOM 652 N N . ASN A 1 83 ? 8.924 -1.250 -20.627 1.00 96.19 83 ASN A N 1
ATOM 653 C CA . ASN A 1 83 ? 7.477 -1.233 -20.857 1.00 96.19 83 ASN A CA 1
ATOM 654 C C . ASN A 1 83 ? 6.985 -2.582 -21.395 1.00 96.19 83 ASN A C 1
ATOM 656 O O . ASN A 1 83 ? 6.026 -3.145 -20.874 1.00 96.19 83 ASN A O 1
ATOM 660 N N . LYS A 1 84 ? 7.687 -3.167 -22.377 1.00 96.50 84 LYS A N 1
ATOM 661 C CA . LYS A 1 84 ? 7.326 -4.482 -22.931 1.00 96.50 84 LYS A CA 1
ATOM 662 C C . LYS A 1 84 ? 7.323 -5.566 -21.849 1.00 96.50 84 LYS A C 1
ATOM 664 O O . LYS A 1 84 ? 6.389 -6.357 -21.798 1.00 96.50 84 LYS A O 1
ATOM 669 N N . LYS A 1 85 ? 8.318 -5.586 -20.952 1.00 96.25 85 LYS A N 1
ATOM 670 C CA . LYS A 1 85 ? 8.353 -6.515 -19.806 1.00 96.25 85 LYS A CA 1
ATOM 671 C C . LYS A 1 85 ? 7.214 -6.261 -18.814 1.00 96.25 85 LYS A C 1
ATOM 673 O O . LYS A 1 85 ? 6.562 -7.218 -18.408 1.00 96.25 85 LYS A O 1
ATOM 678 N N . ALA A 1 86 ? 6.943 -5.003 -18.466 1.00 96.00 86 ALA A N 1
ATOM 679 C CA . ALA A 1 86 ? 5.863 -4.642 -17.546 1.00 96.00 86 ALA A CA 1
ATOM 680 C C . ALA A 1 86 ? 4.479 -5.049 -18.087 1.00 96.00 86 ALA A C 1
ATOM 682 O O . ALA A 1 86 ? 3.632 -5.538 -17.340 1.00 96.00 86 ALA A O 1
ATOM 683 N N . HIS A 1 87 ? 4.265 -4.919 -19.399 1.00 96.81 87 HIS A N 1
ATOM 684 C CA . HIS A 1 87 ? 3.008 -5.295 -20.044 1.00 96.81 87 HIS A CA 1
ATOM 685 C C . HIS A 1 87 ? 2.852 -6.802 -20.297 1.00 96.81 87 HIS A C 1
ATOM 687 O O . HIS A 1 87 ? 1.711 -7.246 -20.372 1.00 96.81 87 HIS A O 1
ATOM 693 N N . LYS A 1 88 ? 3.931 -7.607 -20.342 1.00 96.62 88 LYS A N 1
ATOM 694 C CA . LYS A 1 88 ? 3.829 -9.084 -20.454 1.00 96.62 88 LYS A CA 1
ATOM 695 C C . LYS A 1 88 ? 2.990 -9.699 -19.329 1.00 96.62 88 LYS A C 1
ATOM 697 O O . LYS A 1 88 ? 2.125 -10.521 -19.596 1.00 96.62 88 LYS A O 1
ATOM 702 N N . ASN A 1 89 ? 3.219 -9.263 -18.090 1.00 92.12 89 ASN A N 1
ATOM 703 C CA . ASN A 1 89 ? 2.445 -9.704 -16.919 1.00 92.12 89 ASN A CA 1
ATOM 704 C C . ASN A 1 89 ? 1.247 -8.774 -16.623 1.00 92.12 89 ASN A C 1
ATOM 706 O O . ASN A 1 89 ? 0.387 -9.081 -15.792 1.00 92.12 89 ASN A O 1
ATOM 710 N N . GLY A 1 90 ? 1.178 -7.643 -17.331 1.00 95.44 90 GLY A N 1
ATOM 711 C CA . GLY A 1 90 ? 0.198 -6.579 -17.161 1.00 95.44 90 GLY A CA 1
ATOM 712 C C . GLY A 1 90 ? 0.447 -5.725 -15.914 1.00 95.44 90 GLY A C 1
ATOM 713 O O . GLY A 1 90 ? 0.712 -6.231 -14.826 1.00 95.44 90 GLY A O 1
ATOM 714 N N . ILE A 1 91 ? 0.278 -4.410 -16.048 1.00 95.75 91 ILE A N 1
ATOM 715 C CA . ILE A 1 91 ? 0.335 -3.476 -14.917 1.00 95.75 91 ILE A CA 1
ATOM 716 C C . ILE A 1 91 ? -0.988 -3.582 -14.149 1.00 95.75 91 ILE A C 1
ATOM 718 O O . ILE A 1 91 ? -2.021 -3.066 -14.581 1.00 95.75 91 ILE A O 1
ATOM 722 N N . LYS A 1 92 ? -0.987 -4.311 -13.029 1.00 95.19 92 LYS A N 1
ATOM 723 C CA . LYS A 1 92 ? -2.190 -4.525 -12.212 1.00 95.19 92 LYS A CA 1
ATOM 724 C C . LYS A 1 92 ? -2.416 -3.348 -11.264 1.00 95.19 92 LYS A C 1
ATOM 726 O O . LYS A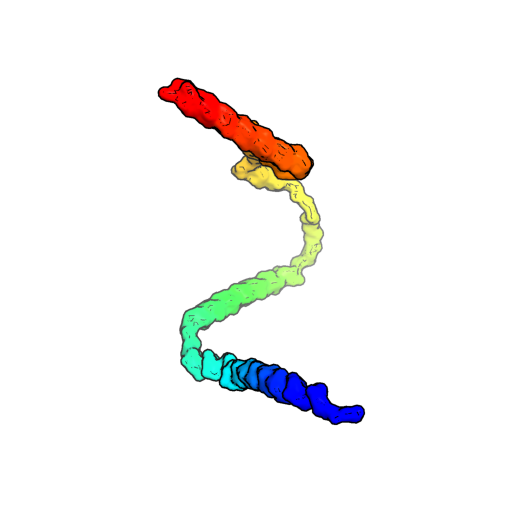 1 92 ? -1.494 -2.889 -10.597 1.00 95.19 92 LYS A O 1
ATOM 731 N N . LYS A 1 93 ? -3.667 -2.893 -11.171 1.00 95.00 93 LYS A N 1
ATOM 732 C CA . LYS A 1 93 ? -4.088 -1.908 -10.165 1.00 95.00 93 LYS A CA 1
ATOM 733 C C . LYS A 1 93 ? -4.115 -2.561 -8.772 1.00 95.00 93 LYS A C 1
ATOM 735 O O . LYS A 1 93 ? -4.399 -3.761 -8.686 1.00 95.00 93 LYS A O 1
ATOM 740 N N . PRO A 1 94 ? -3.858 -1.809 -7.685 1.00 93.69 94 PRO A N 1
ATOM 741 C CA . PRO A 1 94 ? -4.042 -2.333 -6.336 1.00 93.69 94 PRO A CA 1
ATOM 742 C C . PRO A 1 94 ? -5.499 -2.766 -6.144 1.00 93.69 94 PRO A C 1
ATOM 744 O O . PRO A 1 94 ? -6.428 -2.104 -6.610 1.00 93.69 94 PRO A O 1
ATOM 747 N N . LYS A 1 95 ? -5.703 -3.898 -5.468 1.00 92.94 95 LYS A N 1
ATOM 748 C CA . LYS A 1 95 ? -7.048 -4.411 -5.191 1.00 92.94 95 LYS A CA 1
ATOM 749 C C . LYS A 1 95 ? -7.727 -3.497 -4.169 1.00 92.94 95 LYS A C 1
ATOM 751 O O . LYS A 1 95 ? -7.234 -3.358 -3.053 1.00 92.94 95 LYS A O 1
ATOM 756 N N . SER A 1 96 ? -8.854 -2.899 -4.548 1.00 93.56 96 SER A N 1
ATOM 757 C CA . SER A 1 96 ? -9.711 -2.150 -3.626 1.00 93.56 96 SER A CA 1
ATOM 758 C C . SER A 1 96 ? -10.725 -3.098 -2.983 1.00 93.56 96 SER A C 1
ATOM 760 O O . SER A 1 96 ? -11.425 -3.823 -3.687 1.00 93.56 96 SER A O 1
ATOM 762 N N . GLY A 1 97 ? -10.779 -3.123 -1.651 1.00 93.50 97 GLY A N 1
ATOM 763 C CA . GLY A 1 97 ? -11.825 -3.803 -0.884 1.00 93.50 97 GLY A CA 1
ATOM 764 C C . GLY A 1 97 ? -12.844 -2.798 -0.347 1.00 93.50 97 GLY A C 1
ATOM 765 O O . GLY A 1 97 ? -12.541 -1.613 -0.238 1.00 93.50 97 GLY A O 1
ATOM 766 N N . 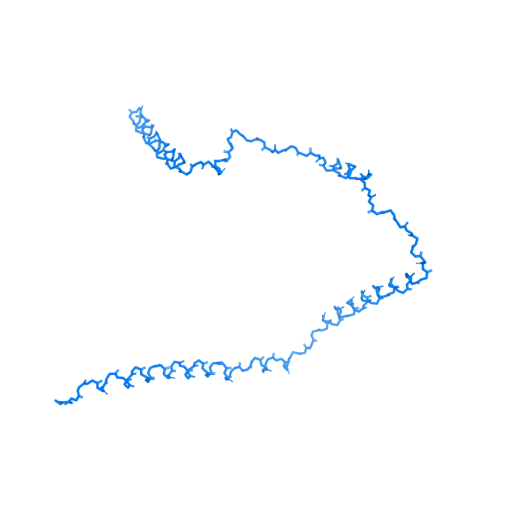ARG A 1 98 ? -14.043 -3.261 0.045 1.00 95.50 98 ARG A N 1
ATOM 767 C CA . ARG A 1 98 ? -15.089 -2.387 0.622 1.00 95.50 98 ARG A CA 1
ATOM 768 C C . ARG A 1 98 ? -14.608 -1.629 1.866 1.00 95.50 98 ARG A C 1
ATOM 770 O O . ARG A 1 98 ? -15.015 -0.493 2.078 1.00 95.50 98 ARG A O 1
ATOM 777 N N . TYR A 1 99 ? -13.751 -2.250 2.675 1.00 93.75 99 TYR A N 1
ATOM 778 C CA . TYR A 1 99 ? -13.208 -1.656 3.894 1.00 93.75 99 TYR A CA 1
ATOM 779 C C . TYR A 1 99 ? -11.673 -1.697 3.867 1.00 93.75 99 TYR A C 1
ATOM 781 O O . TYR A 1 99 ? -11.106 -2.793 3.862 1.00 93.75 99 TYR A O 1
ATOM 789 N N . PRO A 1 100 ? -10.982 -0.541 3.848 1.00 93.00 100 PRO A N 1
ATOM 790 C CA . PRO A 1 100 ? -9.527 -0.492 3.935 1.00 93.00 100 PRO A CA 1
ATOM 791 C C . PRO A 1 100 ? -9.036 -0.760 5.366 1.00 93.00 100 PRO A C 1
ATOM 793 O O . PRO A 1 100 ? -9.787 -0.681 6.341 1.00 93.00 100 PRO A O 1
ATOM 796 N N . SER A 1 101 ? -7.741 -1.048 5.513 1.00 93.56 101 SER A N 1
ATOM 797 C CA . SER A 1 101 ? -7.128 -1.223 6.832 1.00 93.56 101 SER A CA 1
ATOM 798 C C . SER A 1 101 ? -7.032 0.109 7.586 1.00 93.56 101 SER A C 1
ATOM 800 O O . SER A 1 101 ? -6.597 1.102 7.013 1.00 93.56 101 SER A O 1
ATOM 802 N N . LEU A 1 102 ? -7.312 0.116 8.892 1.00 94.25 102 LEU A N 1
ATOM 803 C CA . LEU A 1 102 ? -7.134 1.291 9.767 1.00 94.25 102 LEU A CA 1
ATOM 804 C C . LEU A 1 102 ? -5.696 1.416 10.322 1.00 94.25 102 LEU A C 1
ATOM 806 O O . LEU A 1 102 ? -5.479 1.971 11.403 1.00 94.25 102 LEU A O 1
ATOM 810 N N . LYS A 1 103 ? -4.698 0.842 9.638 1.00 94.44 103 LYS A N 1
ATOM 811 C CA . LYS A 1 103 ? -3.288 0.951 10.041 1.00 94.44 103 LYS A CA 1
ATOM 812 C C . LYS A 1 103 ? -2.809 2.384 9.778 1.00 94.44 103 LYS A C 1
ATOM 814 O O . LYS A 1 103 ? -3.021 2.901 8.693 1.00 94.44 103 LYS A O 1
ATOM 819 N N . GLY A 1 104 ? -2.184 3.013 10.774 1.00 95.75 104 GLY A N 1
ATOM 820 C CA . GLY A 1 104 ? -1.738 4.413 10.699 1.00 95.75 104 GLY A CA 1
ATOM 821 C C . GLY A 1 104 ? -2.784 5.453 11.122 1.00 95.75 104 GLY A C 1
ATOM 822 O O . GLY A 1 104 ? -2.454 6.627 11.215 1.00 95.75 104 GLY A O 1
ATOM 823 N N . VAL A 1 105 ? -4.020 5.041 11.432 1.00 96.00 105 VAL A N 1
ATOM 824 C CA . VAL A 1 105 ? -5.029 5.929 12.034 1.00 96.00 105 VAL A CA 1
ATOM 825 C C . VAL A 1 105 ? -4.697 6.171 13.509 1.00 96.00 105 VAL A C 1
ATOM 827 O O . VAL A 1 105 ? -4.205 5.260 14.183 1.00 96.00 105 VAL A O 1
ATOM 830 N N . ASP A 1 106 ? -5.007 7.372 14.005 1.00 97.31 106 ASP A N 1
ATOM 831 C CA . ASP A 1 106 ? -4.772 7.800 15.386 1.00 97.31 106 ASP A CA 1
ATOM 832 C C . ASP A 1 106 ? -5.136 6.707 16.422 1.00 97.31 106 ASP A C 1
ATOM 834 O O . ASP A 1 106 ? -6.277 6.215 16.458 1.00 97.31 106 ASP A O 1
ATOM 838 N N . PRO A 1 107 ? -4.188 6.315 17.297 1.00 96.81 107 PRO A N 1
ATOM 839 C CA . PRO A 1 107 ? -4.435 5.333 18.342 1.00 96.81 107 PR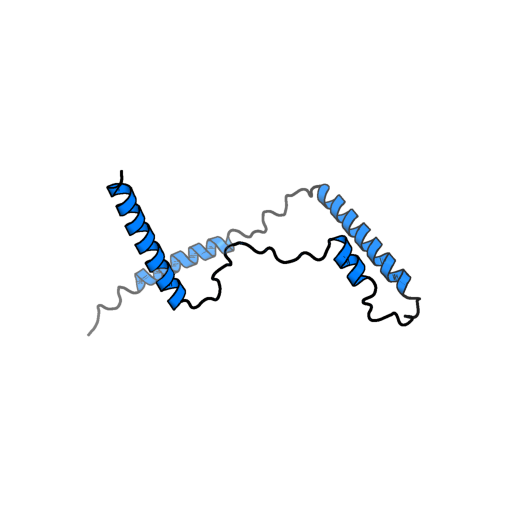O A CA 1
ATOM 840 C C . PRO A 1 107 ? -5.590 5.696 19.283 1.00 96.81 107 PRO A C 1
ATOM 842 O O . PRO A 1 107 ? -6.279 4.785 19.755 1.00 96.81 107 PRO A O 1
ATOM 845 N N . LYS A 1 108 ? -5.832 6.987 19.568 1.00 97.94 108 LYS A N 1
ATOM 846 C CA . LYS A 1 108 ? -6.934 7.406 20.454 1.00 97.94 108 LYS A CA 1
ATOM 847 C C . LYS A 1 108 ? -8.288 7.148 19.799 1.00 97.94 108 LYS A C 1
ATOM 849 O O . LYS A 1 108 ? -9.140 6.504 20.419 1.00 97.94 108 LYS A O 1
ATOM 854 N N . PHE A 1 109 ? -8.448 7.525 18.534 1.00 97.44 109 PHE A N 1
ATOM 855 C CA . PHE A 1 109 ? -9.627 7.184 17.743 1.00 97.44 109 PHE A CA 1
ATOM 856 C C . PHE A 1 109 ? -9.859 5.669 17.666 1.00 97.44 109 PHE A C 1
ATOM 858 O O . PHE A 1 109 ? -10.974 5.199 17.902 1.00 97.44 109 PHE A O 1
ATOM 865 N N . ARG A 1 110 ? -8.811 4.875 17.405 1.00 95.88 110 ARG A N 1
ATOM 866 C CA . ARG A 1 110 ? -8.940 3.410 17.305 1.00 95.88 110 ARG A CA 1
ATOM 867 C C . ARG A 1 110 ? -9.385 2.752 18.610 1.00 95.88 110 ARG A C 1
ATOM 869 O O . ARG A 1 110 ? -10.196 1.825 18.569 1.00 95.88 110 ARG A O 1
ATOM 876 N N . ARG A 1 111 ? -8.875 3.220 19.755 1.00 96.88 111 ARG A N 1
ATOM 877 C CA . ARG A 1 111 ? -9.304 2.740 21.079 1.00 96.88 111 ARG A CA 1
ATOM 878 C C . ARG A 1 111 ? -10.780 3.047 21.317 1.00 96.88 111 ARG A C 1
ATOM 880 O O . ARG A 1 111 ? -11.526 2.140 21.669 1.00 96.88 111 ARG A O 1
ATOM 887 N N . ASN A 1 112 ? -11.215 4.273 21.031 1.00 97.69 112 ASN A N 1
ATOM 888 C CA . ASN A 1 112 ? -12.620 4.654 21.171 1.00 97.69 112 ASN A CA 1
ATOM 889 C C . ASN A 1 112 ? -13.540 3.853 20.233 1.00 97.69 112 ASN A C 1
ATOM 891 O O . ASN A 1 112 ? -14.545 3.297 20.667 1.00 97.69 112 ASN A O 1
ATOM 895 N N . GLN A 1 113 ? -13.163 3.715 18.957 1.00 96.88 113 GLN A N 1
ATOM 896 C CA . GLN A 1 113 ? -13.944 2.958 17.976 1.00 96.88 113 GLN A CA 1
ATOM 897 C C . GLN A 1 113 ? -14.129 1.490 18.396 1.00 96.88 113 GLN A C 1
ATOM 899 O O . GLN A 1 113 ? -15.193 0.917 18.155 1.00 96.88 113 GLN A O 1
ATOM 904 N N . LYS A 1 114 ? -13.117 0.876 19.029 1.00 97.00 114 LYS A N 1
ATOM 905 C CA . LYS A 1 114 ? -13.221 -0.487 19.571 1.00 97.00 114 LYS A CA 1
ATOM 906 C C . LYS A 1 114 ? -14.332 -0.577 20.620 1.00 97.00 114 LYS A C 1
ATOM 908 O O . LYS A 1 114 ? -15.199 -1.437 20.489 1.00 97.00 114 LYS A O 1
ATOM 913 N N . PHE A 1 115 ? -14.327 0.312 21.611 1.00 97.69 115 PHE A N 1
ATOM 914 C CA . PHE A 1 115 ? -15.331 0.307 22.678 1.00 97.69 115 PHE A CA 1
ATOM 915 C C . PHE A 1 115 ? -16.735 0.635 22.157 1.00 97.69 115 PHE A C 1
ATOM 917 O O . PHE A 1 115 ? -17.691 -0.043 22.524 1.00 97.69 115 PHE A O 1
ATOM 924 N N . ALA A 1 116 ? -16.856 1.589 21.229 1.00 97.50 116 ALA A N 1
ATOM 925 C CA . ALA A 1 116 ? -18.132 1.920 20.597 1.00 97.50 116 ALA A CA 1
ATOM 926 C C . ALA A 1 116 ? -18.748 0.706 19.879 1.00 97.50 116 ALA A C 1
ATOM 928 O O . ALA A 1 116 ? -19.902 0.362 20.125 1.00 97.50 116 ALA A O 1
ATOM 929 N N . LYS A 1 117 ? -17.959 -0.004 19.055 1.00 96.81 117 LYS A N 1
ATOM 930 C CA . LYS A 1 117 ? -18.418 -1.214 18.350 1.00 96.81 117 LYS A CA 1
ATOM 931 C C . LYS A 1 117 ? -18.857 -2.315 19.316 1.00 96.81 117 LYS A C 1
ATOM 933 O O . LYS A 1 117 ? -19.883 -2.945 19.076 1.00 96.81 117 LYS A O 1
ATOM 938 N N . GLN A 1 118 ? -18.110 -2.527 20.400 1.00 97.75 118 GLN A N 1
ATOM 939 C CA . GLN A 1 118 ? -18.463 -3.511 21.429 1.00 97.75 118 GLN A CA 1
ATOM 940 C C . GLN A 1 118 ? -19.795 -3.166 22.112 1.00 97.75 118 GLN A C 1
ATOM 942 O O . GLN A 1 118 ? -20.648 -4.040 22.260 1.00 97.75 118 GLN A O 1
ATOM 947 N N . GLY A 1 119 ? -20.008 -1.894 22.463 1.00 98.12 119 GLY A N 1
ATOM 948 C CA . GLY A 1 119 ? -21.275 -1.426 23.033 1.00 98.12 119 GLY A CA 1
ATOM 949 C C . GLY A 1 119 ? -22.458 -1.633 22.084 1.00 98.12 119 GLY A C 1
ATOM 950 O O . GLY A 1 119 ? -23.488 -2.170 22.491 1.00 98.12 119 GLY A O 1
ATOM 951 N N . THR A 1 120 ? -22.298 -1.292 20.800 1.00 97.75 120 THR A N 1
ATOM 952 C CA . THR A 1 120 ? -23.340 -1.515 19.785 1.00 97.75 120 THR A CA 1
ATOM 953 C C . THR A 1 120 ? -23.666 -2.999 19.616 1.00 97.75 120 THR A C 1
ATOM 955 O O . THR A 1 120 ? -24.839 -3.356 19.558 1.00 97.75 120 THR A O 1
ATOM 958 N N . GLN A 1 121 ? -22.657 -3.874 19.570 1.00 97.44 121 GLN A N 1
ATOM 959 C CA . GLN A 1 121 ? -22.867 -5.322 19.452 1.00 97.44 121 GLN A CA 1
ATOM 960 C C . GLN A 1 121 ? -23.666 -5.886 20.633 1.00 97.44 121 GLN A C 1
ATOM 962 O O . GLN A 1 121 ? -24.597 -6.657 20.415 1.00 97.44 121 GLN A O 1
ATOM 967 N N . LYS A 1 122 ? -23.357 -5.457 21.865 1.00 96.94 122 LYS A N 1
ATOM 968 C CA . LYS A 1 122 ? -24.102 -5.869 23.063 1.00 96.94 122 LYS A CA 1
ATOM 969 C C . LYS A 1 122 ? -25.564 -5.412 23.012 1.00 96.94 122 LYS A C 1
ATOM 971 O O . LYS A 1 122 ? -26.462 -6.225 23.197 1.00 96.94 122 LYS A O 1
ATOM 976 N N . ALA A 1 123 ? -25.806 -4.142 22.688 1.00 96.50 123 ALA A N 1
ATOM 977 C CA . ALA A 1 123 ? -27.162 -3.599 22.593 1.00 96.50 123 ALA A CA 1
ATOM 978 C C . ALA A 1 123 ? -28.000 -4.291 21.501 1.00 96.50 123 ALA A C 1
ATOM 980 O O . ALA A 1 123 ? -29.196 -4.517 21.683 1.00 96.50 123 ALA A O 1
ATOM 981 N N . LEU A 1 124 ? -27.379 -4.645 20.370 1.00 96.69 124 LEU A N 1
ATOM 982 C CA . LEU A 1 124 ? -28.039 -5.411 19.313 1.00 96.69 124 LEU A CA 1
ATOM 983 C C . LEU A 1 124 ? -28.396 -6.824 19.778 1.00 96.69 124 LEU A C 1
ATOM 985 O O . LEU A 1 124 ? -29.528 -7.240 19.553 1.00 96.69 124 LEU A O 1
ATOM 989 N N . ALA A 1 125 ? -27.480 -7.516 20.459 1.00 95.69 125 ALA A N 1
ATOM 990 C CA . ALA A 1 125 ? -27.722 -8.858 20.987 1.00 95.69 125 ALA A CA 1
ATOM 991 C C . ALA A 1 125 ? -28.874 -8.884 22.009 1.00 95.69 125 ALA A C 1
ATOM 993 O O . ALA A 1 125 ? -29.739 -9.756 21.956 1.00 95.69 125 ALA A O 1
ATOM 994 N N . GLU A 1 126 ? -28.935 -7.894 22.904 1.00 96.19 126 GLU A N 1
ATOM 995 C CA . GLU A 1 126 ? -30.047 -7.747 23.852 1.00 96.19 126 GLU A CA 1
ATOM 996 C C . GLU A 1 126 ? -31.375 -7.469 23.138 1.00 96.19 126 GLU A C 1
ATOM 998 O O . GLU A 1 126 ? -32.408 -8.017 23.514 1.00 96.19 126 GLU A O 1
ATOM 1003 N N . ARG A 1 127 ? -31.363 -6.636 22.089 1.00 96.31 127 ARG A N 1
ATOM 1004 C CA . ARG A 1 127 ? -32.552 -6.369 21.268 1.00 96.31 127 ARG A CA 1
ATOM 1005 C C . ARG A 1 127 ? -33.054 -7.619 20.562 1.00 96.31 127 ARG A C 1
ATOM 1007 O O . ARG A 1 127 ? -34.256 -7.850 20.558 1.00 96.31 127 ARG A O 1
ATOM 1014 N N . THR A 1 128 ? -32.159 -8.405 19.968 1.00 95.50 128 THR A N 1
ATOM 1015 C CA . THR A 1 128 ? -32.544 -9.650 19.296 1.00 95.50 128 THR A CA 1
ATOM 1016 C C . THR A 1 128 ? -33.073 -10.671 20.295 1.00 95.50 128 THR A C 1
ATOM 1018 O O . THR A 1 128 ? -34.098 -11.281 20.025 1.00 95.50 128 THR A O 1
ATOM 1021 N N . ALA A 1 129 ? -32.450 -10.792 21.473 1.00 94.00 129 ALA A N 1
ATOM 1022 C CA . ALA A 1 129 ? -32.904 -11.703 22.523 1.00 94.00 129 ALA A CA 1
ATOM 1023 C C . ALA A 1 129 ? -34.277 -11.319 23.097 1.00 94.00 129 ALA A C 1
ATOM 1025 O O . ALA A 1 129 ? -35.044 -12.197 23.448 1.00 94.00 129 ALA A O 1
ATOM 1026 N N . LYS A 1 130 ? -34.597 -10.020 23.179 1.00 93.25 130 LYS A N 1
ATOM 1027 C CA . LYS A 1 130 ? -35.924 -9.538 23.607 1.00 93.25 130 LYS A CA 1
ATOM 1028 C C . LYS A 1 130 ? -37.008 -9.699 22.542 1.00 93.25 130 LYS A C 1
ATOM 1030 O O . LYS A 1 130 ? -38.184 -9.687 22.877 1.00 93.25 130 LYS A O 1
ATOM 1035 N N . ALA A 1 131 ? -36.618 -9.726 21.270 1.00 88.44 131 ALA A N 1
ATOM 1036 C CA . ALA A 1 131 ? -37.537 -9.869 20.145 1.00 88.44 131 ALA A CA 1
ATOM 1037 C C . ALA A 1 131 ? -37.830 -11.338 19.793 1.00 88.44 131 ALA A C 1
ATOM 1039 O O . ALA A 1 131 ? -38.692 -11.583 18.953 1.00 88.44 131 ALA A O 1
ATOM 1040 N N . SER A 1 132 ? -37.085 -12.274 20.390 1.00 71.00 132 SER A N 1
ATOM 1041 C CA . SER A 1 132 ? -37.259 -13.725 20.252 1.00 71.00 132 SER A CA 1
ATOM 1042 C C . SER A 1 132 ? -38.092 -14.250 21.413 1.00 71.00 132 SER A C 1
ATOM 1044 O O . SER A 1 132 ? -38.908 -15.160 21.171 1.00 71.00 132 SER A O 1
#

pLDDT: mean 75.04, std 18.76, range [41.56, 98.12]

Radius of gyration: 37.48 Å; chains: 1; bounding box: 79×51×97 Å

Organism: NCBI:txid1389203